Protein AF-A0A9E2LB57-F1 (afdb_monomer_lite)

Sequence (61 aa):
QAKHRGLEVTQTRADLSGPVRTVASPIRMSLTPVVYDRPPPALGADTEAMLGELGARDRAS

pLDDT: mean 90.82, std 10.0, range [57.31, 97.81]

Structure (mmCIF, N/CA/C/O backbone):
data_AF-A0A9E2LB57-F1
#
_entry.id   AF-A0A9E2LB57-F1
#
loop_
_atom_site.group_PDB
_atom_site.id
_atom_site.type_symbol
_atom_site.label_atom_id
_atom_site.label_a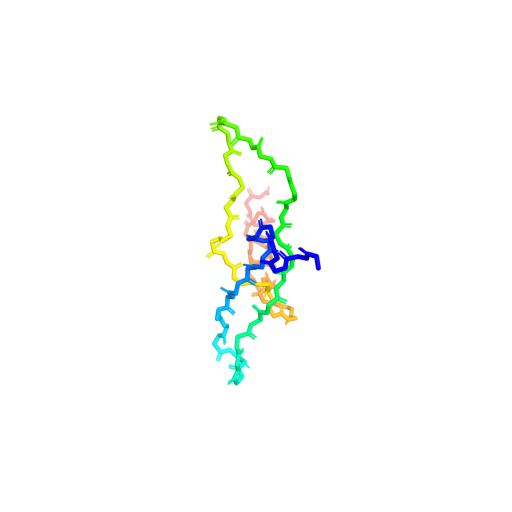lt_id
_atom_site.label_comp_id
_atom_site.label_asym_id
_atom_site.label_entity_id
_atom_site.label_seq_id
_atom_site.pdbx_PDB_ins_code
_atom_site.Cartn_x
_atom_site.Cartn_y
_atom_site.Cartn_z
_atom_site.occupancy
_atom_site.B_iso_or_equiv
_atom_site.auth_seq_id
_atom_site.auth_comp_id
_atom_site.auth_asym_id
_atom_site.auth_atom_id
_atom_site.pdbx_PDB_model_num
ATOM 1 N N . GLN A 1 1 ? -2.964 4.343 21.882 1.00 62.72 1 GLN A N 1
ATOM 2 C CA . GLN A 1 1 ? -4.319 4.625 21.354 1.00 62.72 1 GLN A CA 1
ATOM 3 C C . GLN A 1 1 ? -4.675 3.747 20.143 1.00 62.72 1 GLN A C 1
ATOM 5 O O . GLN A 1 1 ? -5.694 3.079 20.217 1.00 62.72 1 GLN A O 1
ATOM 10 N N . ALA A 1 2 ? -3.844 3.634 19.091 1.00 61.81 2 ALA A N 1
ATOM 11 C CA . ALA A 1 2 ? -4.127 2.767 17.923 1.00 61.81 2 ALA A CA 1
ATOM 12 C C . ALA A 1 2 ? -4.416 1.284 18.267 1.00 61.81 2 ALA A C 1
ATOM 14 O O . ALA A 1 2 ? -5.414 0.729 17.811 1.00 61.81 2 ALA A O 1
ATOM 15 N N . LYS A 1 3 ? -3.615 0.674 19.158 1.00 59.97 3 LYS A N 1
ATOM 16 C CA . LYS A 1 3 ? -3.800 -0.720 19.616 1.00 59.97 3 LYS A CA 1
ATOM 17 C C . LYS A 1 3 ? -5.160 -0.984 20.281 1.00 59.97 3 LYS A C 1
ATOM 19 O O . LYS A 1 3 ? -5.755 -2.027 20.059 1.00 59.97 3 LYS A O 1
ATOM 24 N N . HIS A 1 4 ? -5.684 -0.023 21.047 1.00 57.31 4 HIS A N 1
ATOM 25 C CA . HIS A 1 4 ? -6.952 -0.174 21.779 1.00 57.31 4 HIS A CA 1
ATOM 26 C C . HIS A 1 4 ? -8.198 -0.053 20.890 1.00 57.31 4 HIS A C 1
ATOM 28 O O . HIS A 1 4 ? -9.296 -0.348 21.347 1.00 57.31 4 HIS A O 1
ATOM 34 N N . ARG A 1 5 ? -8.048 0.386 19.634 1.00 66.00 5 ARG A N 1
ATOM 35 C CA . ARG A 1 5 ? -9.158 0.555 18.682 1.00 66.00 5 ARG A CA 1
ATOM 36 C C . ARG A 1 5 ? -9.101 -0.417 17.500 1.00 66.00 5 ARG A C 1
ATOM 38 O O . ARG A 1 5 ? -9.870 -0.249 16.561 1.00 66.00 5 ARG A O 1
ATOM 45 N N . GLY A 1 6 ? -8.199 -1.405 17.528 1.00 67.88 6 GLY A N 1
ATOM 46 C CA . GLY A 1 6 ? -8.006 -2.333 16.407 1.00 67.88 6 GLY A CA 1
ATOM 47 C C . GLY A 1 6 ? -7.527 -1.641 15.126 1.00 67.88 6 GLY A C 1
ATOM 48 O O . GLY A 1 6 ? -7.835 -2.099 14.035 1.00 67.88 6 GLY A O 1
ATOM 49 N N . LEU A 1 7 ? -6.811 -0.516 15.252 1.00 88.69 7 LEU A N 1
ATOM 50 C CA . LEU A 1 7 ? -6.370 0.313 14.122 1.00 88.69 7 LEU A CA 1
ATOM 51 C C . LEU A 1 7 ? -4.943 -0.016 13.666 1.00 88.69 7 LEU A C 1
ATOM 53 O O . LEU A 1 7 ? -4.268 0.844 13.113 1.00 88.69 7 LEU A O 1
ATOM 57 N N . GLU A 1 8 ? -4.439 -1.212 13.945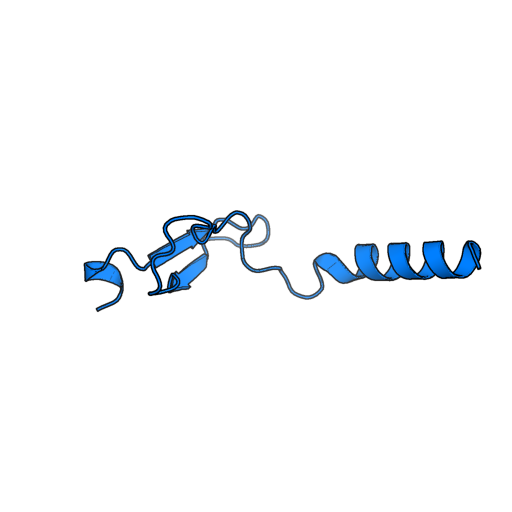 1.00 92.62 8 GLU A N 1
ATOM 58 C CA . GLU A 1 8 ? -3.124 -1.642 13.468 1.00 92.62 8 GLU A CA 1
ATOM 59 C C . GLU A 1 8 ? -3.315 -2.619 12.309 1.00 92.62 8 GLU A C 1
ATOM 61 O O . GLU A 1 8 ? -3.967 -3.648 12.467 1.00 92.62 8 GLU A O 1
ATOM 66 N N . VAL A 1 9 ? -2.744 -2.295 11.149 1.00 93.62 9 VAL A N 1
ATOM 67 C CA . VAL A 1 9 ? -2.692 -3.195 9.994 1.00 93.62 9 VAL A CA 1
ATOM 68 C C . VAL A 1 9 ? -1.281 -3.741 9.896 1.00 93.62 9 VAL A C 1
ATOM 70 O O . VAL A 1 9 ? -0.321 -2.974 9.798 1.00 93.62 9 VAL A O 1
ATOM 73 N N . THR A 1 10 ? -1.162 -5.064 9.911 1.00 95.69 10 THR A N 1
ATOM 74 C CA . THR A 1 10 ? 0.109 -5.768 9.732 1.00 95.69 10 THR A CA 1
ATOM 75 C C . THR A 1 10 ? 0.096 -6.470 8.386 1.00 95.69 10 THR A C 1
ATOM 77 O O . THR A 1 10 ? -0.800 -7.268 8.128 1.00 95.69 10 THR A O 1
ATOM 80 N N . GLN A 1 11 ? 1.076 -6.17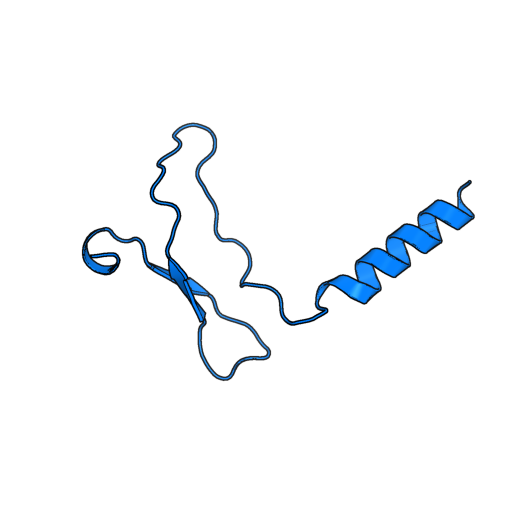4 7.535 1.00 96.06 11 GLN A N 1
ATOM 81 C CA . GLN A 1 11 ? 1.198 -6.778 6.207 1.00 96.06 11 GLN A CA 1
ATOM 82 C C . GLN A 1 11 ? 2.612 -7.317 5.996 1.00 96.06 11 GLN A C 1
ATOM 84 O O . GLN A 1 11 ? 3.592 -6.712 6.440 1.00 96.06 11 GLN A O 1
ATOM 89 N N . THR A 1 12 ? 2.722 -8.459 5.326 1.00 96.19 12 THR A N 1
ATOM 90 C CA . THR A 1 12 ? 4.002 -9.056 4.940 1.00 96.19 12 THR A CA 1
ATOM 91 C C . THR A 1 12 ? 4.420 -8.561 3.560 1.00 96.19 12 THR A C 1
ATOM 93 O O . THR A 1 12 ? 3.586 -8.350 2.682 1.00 96.19 12 THR A O 1
ATOM 96 N N . ARG A 1 13 ? 5.725 -8.365 3.365 1.00 94.25 13 ARG A N 1
ATOM 97 C CA . ARG A 1 13 ? 6.316 -7.993 2.077 1.00 94.25 13 ARG A CA 1
ATOM 98 C C . ARG A 1 13 ? 7.541 -8.865 1.836 1.00 94.25 13 ARG A C 1
ATOM 100 O O . ARG A 1 13 ? 8.326 -9.061 2.757 1.00 94.25 13 ARG A O 1
ATOM 107 N N . ALA A 1 14 ? 7.668 -9.418 0.632 1.00 92.44 14 ALA A N 1
ATOM 108 C CA . ALA A 1 14 ? 8.667 -10.446 0.329 1.00 92.44 14 ALA A CA 1
ATOM 109 C C . ALA A 1 14 ? 10.123 -9.943 0.394 1.00 92.44 14 ALA A C 1
ATOM 111 O O . ALA A 1 14 ? 11.030 -10.724 0.653 1.00 92.44 14 ALA A O 1
ATOM 112 N N . ASP A 1 15 ? 10.343 -8.647 0.176 1.00 93.62 15 ASP A N 1
ATOM 113 C CA . ASP A 1 15 ? 11.646 -7.970 0.227 1.00 93.62 15 ASP A CA 1
ATOM 114 C C . ASP A 1 15 ? 12.060 -7.534 1.645 1.00 93.62 15 ASP A C 1
ATOM 116 O O . ASP A 1 15 ? 13.142 -6.980 1.825 1.00 93.62 15 ASP A O 1
ATOM 120 N N . LEU A 1 16 ? 11.215 -7.748 2.658 1.00 94.88 16 LEU A N 1
ATOM 121 C CA . LEU A 1 16 ? 11.482 -7.347 4.036 1.00 94.88 16 LEU A CA 1
ATOM 122 C C . LEU A 1 16 ? 11.706 -8.563 4.934 1.00 94.88 16 LEU A C 1
ATOM 124 O O . LEU A 1 16 ? 11.018 -9.574 4.838 1.00 94.88 16 LEU A O 1
ATOM 128 N N . SER A 1 17 ? 12.626 -8.429 5.890 1.00 95.88 17 SER A N 1
ATOM 129 C CA . SER A 1 17 ? 12.899 -9.460 6.902 1.00 95.88 17 SER A CA 1
ATOM 130 C C . SER A 1 17 ? 11.804 -9.586 7.971 1.00 95.88 17 SER A C 1
ATOM 132 O O . SER A 1 17 ? 11.840 -10.501 8.790 1.00 95.88 17 SER A O 1
ATOM 134 N N . GLY A 1 18 ? 10.832 -8.673 7.987 1.00 95.31 18 GLY A N 1
ATOM 135 C CA . GLY A 1 18 ? 9.742 -8.650 8.954 1.00 95.31 18 GLY A CA 1
ATOM 136 C C . GLY A 1 18 ? 8.530 -7.867 8.445 1.00 95.31 18 GLY A C 1
ATOM 137 O O . GLY A 1 18 ? 8.606 -7.196 7.413 1.00 95.31 18 GLY A O 1
ATOM 138 N N . PRO A 1 19 ? 7.391 -7.951 9.151 1.00 95.44 19 PRO A N 1
ATOM 139 C CA . PRO A 1 19 ? 6.154 -7.338 8.699 1.00 95.44 19 PRO A CA 1
ATOM 140 C C . PRO A 1 19 ? 6.160 -5.816 8.878 1.00 95.44 19 PRO A C 1
ATOM 142 O O . PRO A 1 19 ? 6.749 -5.274 9.818 1.00 95.44 19 PRO A O 1
ATOM 145 N N . VAL A 1 20 ? 5.416 -5.128 8.015 1.00 94.44 20 VAL A N 1
ATOM 146 C CA . VAL A 1 20 ? 5.168 -3.688 8.122 1.00 94.44 20 VAL A CA 1
ATOM 147 C C . VAL A 1 20 ? 3.896 -3.471 8.927 1.00 94.44 20 VAL A C 1
ATOM 149 O O . VAL A 1 20 ? 2.846 -4.028 8.605 1.00 94.44 20 VAL A O 1
ATOM 152 N N . ARG A 1 21 ? 3.982 -2.637 9.966 1.00 94.38 21 ARG A N 1
ATOM 153 C CA . ARG A 1 21 ? 2.822 -2.204 10.751 1.00 94.38 21 ARG A CA 1
ATOM 154 C C . ARG A 1 21 ? 2.460 -0.775 10.388 1.00 94.38 21 ARG A C 1
ATOM 156 O O . ARG A 1 21 ? 3.311 0.110 10.432 1.00 94.38 21 ARG A O 1
ATOM 163 N N . THR A 1 22 ? 1.197 -0.553 10.058 1.00 92.06 22 THR A N 1
ATOM 164 C CA . THR A 1 22 ? 0.653 0.760 9.700 1.00 92.06 22 THR A CA 1
ATOM 165 C C . THR A 1 22 ? -0.619 1.045 10.489 1.00 92.06 22 THR A C 1
ATOM 167 O O . THR A 1 22 ? -1.174 0.160 11.144 1.00 92.06 22 THR A O 1
ATOM 170 N N . VAL A 1 23 ? -1.064 2.299 10.460 1.00 92.25 23 VAL A N 1
ATOM 171 C CA . VAL A 1 23 ? -2.316 2.710 11.098 1.00 92.25 23 VAL A CA 1
ATOM 172 C C . VAL A 1 23 ? -3.460 2.534 10.102 1.00 92.25 23 VAL A C 1
ATOM 174 O O . VAL A 1 23 ? -3.408 3.070 8.997 1.00 92.25 23 VAL A O 1
ATOM 177 N N . ALA A 1 24 ? -4.493 1.792 10.499 1.00 92.06 24 ALA A N 1
ATOM 178 C CA . ALA A 1 24 ? -5.727 1.658 9.740 1.00 92.06 24 ALA A CA 1
ATOM 179 C C . ALA A 1 24 ? -6.474 3.000 9.665 1.00 92.06 24 ALA A C 1
ATOM 181 O O . ALA A 1 24 ? -6.351 3.867 10.532 1.00 92.06 24 ALA A O 1
ATOM 182 N N . SER A 1 25 ? -7.323 3.135 8.655 1.00 92.06 25 SER A N 1
ATOM 183 C CA . SER A 1 25 ? -8.255 4.241 8.504 1.00 92.06 25 SER A CA 1
ATOM 184 C C . SER A 1 25 ? -9.217 4.239 9.692 1.00 92.06 25 SER A C 1
ATOM 186 O O . SER A 1 25 ? -9.783 3.192 10.021 1.00 92.06 25 SER A O 1
ATOM 188 N N . PRO A 1 26 ? -9.442 5.391 10.343 1.00 89.94 26 PRO A N 1
ATOM 189 C CA . PRO A 1 26 ? -10.386 5.483 11.450 1.00 89.94 26 PRO A CA 1
ATOM 190 C C . PRO A 1 26 ? -11.851 5.473 10.981 1.00 89.94 26 PRO A C 1
ATOM 192 O O . PRO A 1 26 ? -12.754 5.333 11.805 1.00 89.94 26 PRO A O 1
ATOM 195 N N . ILE A 1 27 ? -12.101 5.643 9.678 1.00 91.38 27 ILE A N 1
ATOM 196 C CA . ILE A 1 27 ? -13.445 5.763 9.107 1.00 91.38 27 ILE A CA 1
ATOM 197 C C . ILE A 1 27 ? -14.045 4.372 8.888 1.00 91.38 27 ILE A C 1
ATOM 199 O O . ILE A 1 27 ? -13.419 3.488 8.305 1.00 91.38 27 ILE A O 1
ATOM 203 N N . ARG A 1 28 ? -15.297 4.190 9.316 1.00 89.88 28 ARG A N 1
ATOM 204 C CA . ARG A 1 28 ? -16.075 2.968 9.083 1.00 89.88 28 ARG A CA 1
ATOM 205 C C . ARG A 1 28 ? -17.112 3.233 7.997 1.00 89.88 28 ARG A C 1
ATOM 207 O O . ARG A 1 28 ? -18.024 4.025 8.199 1.00 89.88 28 ARG A O 1
ATOM 214 N N . MET A 1 29 ? -16.956 2.568 6.856 1.00 94.62 29 MET A N 1
ATOM 215 C CA . MET A 1 29 ? -17.870 2.661 5.716 1.00 94.62 29 MET A CA 1
ATOM 216 C C . MET A 1 29 ? -18.693 1.376 5.625 1.00 94.62 29 MET A C 1
ATOM 218 O O . MET A 1 29 ? -18.127 0.285 5.663 1.00 94.62 29 MET A O 1
ATOM 222 N N . SER A 1 30 ? -20.017 1.499 5.535 1.00 94.56 30 SER A N 1
ATOM 223 C CA . SER A 1 30 ? -20.939 0.354 5.521 1.00 94.56 30 SER A CA 1
ATOM 224 C C . SER A 1 30 ? -21.110 -0.276 4.137 1.00 94.56 30 SER A C 1
ATOM 226 O O . SER A 1 30 ? -21.256 -1.488 4.049 1.00 94.56 30 SER A O 1
ATOM 228 N N . LEU A 1 31 ? -21.083 0.529 3.069 1.00 97.81 31 LEU A N 1
ATOM 229 C CA . LEU A 1 31 ? -21.268 0.055 1.690 1.00 97.81 31 LEU A CA 1
ATOM 230 C C . LEU A 1 31 ? -19.947 -0.286 0.994 1.00 97.81 31 LEU A C 1
ATOM 232 O O . LEU A 1 31 ? -19.873 -1.264 0.260 1.00 97.81 31 LEU A O 1
ATOM 236 N N . THR A 1 32 ? -18.898 0.499 1.247 1.00 96.06 32 THR A N 1
ATOM 237 C CA . THR A 1 32 ? -17.564 0.311 0.655 1.00 96.06 32 THR A CA 1
ATOM 238 C C . THR A 1 32 ? -16.502 0.259 1.755 1.00 96.06 32 THR A C 1
ATOM 240 O O . THR A 1 32 ? -15.789 1.245 1.966 1.00 96.06 32 THR A O 1
ATOM 243 N N . PRO A 1 33 ? -16.426 -0.836 2.532 1.00 93.69 33 PRO A N 1
ATOM 244 C CA . PRO A 1 33 ? -15.437 -0.965 3.595 1.00 93.69 33 PRO A CA 1
ATOM 245 C C . PRO A 1 33 ? -14.013 -0.767 3.067 1.00 93.69 33 PRO A C 1
ATOM 247 O O . PRO A 1 33 ? -13.688 -1.194 1.961 1.00 93.69 33 PRO A O 1
ATOM 250 N N . VAL A 1 34 ? -13.153 -0.137 3.870 1.00 93.31 34 VAL A N 1
ATOM 251 C CA . VAL A 1 34 ? -11.730 -0.002 3.531 1.00 93.31 34 VAL A CA 1
ATOM 252 C C . VAL A 1 34 ? -11.072 -1.380 3.587 1.00 93.31 34 VAL A C 1
ATOM 254 O O . VAL A 1 34 ? -11.235 -2.103 4.572 1.00 93.31 34 VAL A O 1
ATOM 257 N N . VAL A 1 35 ? -10.315 -1.720 2.545 1.00 92.94 35 VAL A N 1
ATOM 258 C CA . VAL A 1 35 ? -9.583 -2.985 2.423 1.00 92.94 35 VAL A CA 1
ATOM 259 C C . VAL A 1 35 ? -8.082 -2.701 2.394 1.00 92.94 35 VAL A C 1
ATOM 261 O O . VAL A 1 35 ? -7.639 -1.709 1.820 1.00 92.94 35 VAL A O 1
ATOM 264 N N . TYR A 1 36 ? -7.311 -3.582 3.027 1.00 92.19 36 TYR A N 1
ATOM 265 C CA . TYR A 1 36 ? -5.848 -3.579 3.030 1.00 92.19 36 TYR A CA 1
ATOM 266 C C . TYR A 1 36 ? -5.371 -4.872 2.369 1.00 92.19 36 TYR A C 1
ATOM 268 O O . TYR A 1 36 ? -5.027 -5.831 3.052 1.00 92.19 36 TYR A O 1
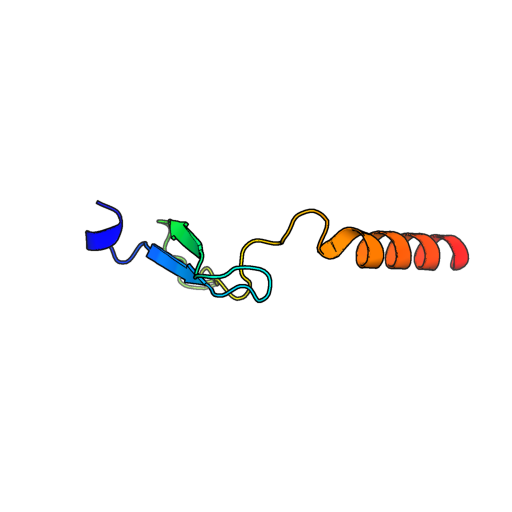ATOM 276 N N . ASP A 1 37 ? -5.478 -4.933 1.044 1.00 93.19 37 ASP A N 1
ATOM 277 C CA . ASP A 1 37 ? -5.195 -6.130 0.245 1.00 93.19 37 ASP A CA 1
ATOM 278 C C . ASP A 1 37 ? -3.716 -6.263 -0.137 1.00 93.19 37 ASP A C 1
ATOM 280 O O . ASP A 1 37 ? -3.240 -7.372 -0.388 1.00 93.19 37 ASP A O 1
ATOM 284 N N . ARG A 1 38 ? -2.985 -5.144 -0.181 1.00 93.06 38 ARG A N 1
ATOM 285 C CA . ARG A 1 38 ? -1.577 -5.103 -0.569 1.00 93.06 38 ARG A CA 1
ATOM 286 C C . ARG A 1 38 ? -0.703 -4.378 0.456 1.00 93.06 38 ARG A C 1
ATOM 288 O O . ARG A 1 38 ? -1.072 -3.299 0.943 1.00 93.06 38 ARG A O 1
ATOM 295 N N . PRO A 1 39 ? 0.498 -4.923 0.742 1.00 95.00 39 PRO A N 1
ATOM 296 C CA . PRO A 1 39 ? 1.483 -4.226 1.553 1.00 95.00 39 PRO A CA 1
ATOM 297 C C . PRO A 1 39 ? 1.895 -2.910 0.877 1.00 95.00 39 PRO A C 1
ATOM 299 O O . PRO A 1 39 ? 1.798 -2.790 -0.347 1.00 95.00 39 PRO A O 1
ATOM 302 N N . PRO A 1 40 ? 2.407 -1.927 1.641 1.00 93.50 40 PRO A N 1
ATOM 303 C CA . PRO A 1 40 ? 2.970 -0.717 1.055 1.00 93.50 40 PRO A CA 1
ATOM 304 C C . PRO A 1 40 ? 4.039 -1.068 0.007 1.00 93.50 40 PRO A C 1
ATOM 306 O O . PRO A 1 40 ? 4.920 -1.888 0.312 1.00 93.50 40 PRO A O 1
ATOM 309 N N . PRO A 1 41 ? 3.994 -0.473 -1.199 1.00 93.69 41 PRO A N 1
ATOM 310 C CA . PRO A 1 41 ? 4.892 -0.851 -2.281 1.00 93.69 41 PRO A CA 1
ATOM 311 C C . PRO A 1 41 ? 6.352 -0.596 -1.899 1.00 93.69 41 PRO A C 1
ATOM 313 O O . PRO A 1 41 ? 6.675 0.322 -1.136 1.00 93.69 41 PRO A O 1
ATOM 316 N N . ALA A 1 42 ? 7.248 -1.437 -2.412 1.00 94.25 42 ALA A N 1
ATOM 317 C CA . ALA A 1 42 ? 8.672 -1.133 -2.395 1.00 94.25 42 ALA A CA 1
ATOM 318 C C . ALA A 1 42 ? 8.959 0.079 -3.297 1.00 94.25 42 ALA A C 1
ATOM 320 O O . ALA A 1 42 ? 8.153 0.443 -4.159 1.00 94.25 42 ALA A O 1
ATOM 321 N N . LEU A 1 43 ? 10.117 0.710 -3.105 1.00 93.62 43 LEU A N 1
ATOM 322 C CA . LEU A 1 43 ? 10.534 1.806 -3.972 1.00 93.62 43 LEU A CA 1
ATOM 323 C C . LEU A 1 43 ? 10.623 1.303 -5.421 1.00 93.62 43 LEU A C 1
ATOM 325 O O . LEU A 1 43 ? 11.362 0.365 -5.704 1.00 93.62 43 LEU A O 1
ATOM 329 N N . GLY A 1 44 ? 9.862 1.927 -6.319 1.00 95.75 44 GLY A N 1
ATOM 330 C CA . GLY A 1 44 ? 9.848 1.578 -7.741 1.00 95.75 44 GLY A CA 1
ATOM 331 C C . GLY A 1 44 ? 9.106 0.285 -8.103 1.00 95.75 44 GLY A C 1
ATOM 332 O O . GLY A 1 44 ? 9.252 -0.168 -9.233 1.00 95.75 44 GLY A O 1
ATOM 333 N N . ALA A 1 45 ? 8.311 -0.297 -7.193 1.00 95.50 45 ALA A N 1
ATOM 334 C CA . ALA A 1 45 ? 7.628 -1.582 -7.409 1.00 95.50 45 ALA A CA 1
ATOM 335 C C . ALA A 1 45 ? 6.767 -1.641 -8.687 1.00 95.50 45 ALA A C 1
ATOM 337 O O . ALA A 1 45 ? 6.667 -2.696 -9.304 1.00 95.50 45 ALA A O 1
ATOM 338 N N . ASP A 1 46 ? 6.186 -0.512 -9.096 1.00 95.62 46 ASP A N 1
ATOM 339 C CA . ASP A 1 46 ? 5.286 -0.433 -10.252 1.00 95.62 46 ASP A CA 1
ATOM 340 C C . ASP A 1 46 ? 5.916 0.285 -11.465 1.00 95.62 46 AS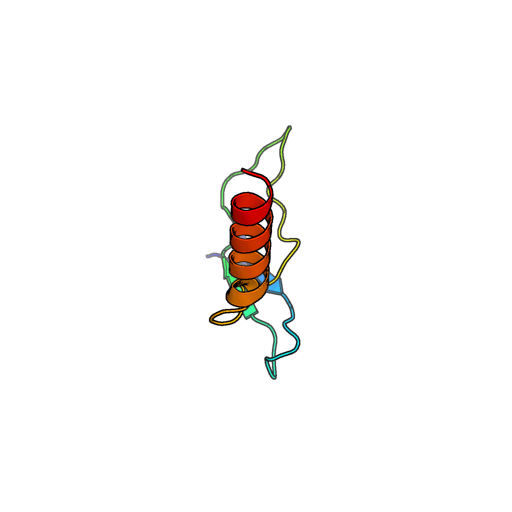P A C 1
ATOM 342 O O . ASP A 1 46 ? 5.246 0.489 -12.476 1.00 95.62 46 ASP A O 1
ATOM 346 N N . THR A 1 47 ? 7.197 0.679 -11.397 1.00 96.69 47 THR A N 1
ATOM 347 C CA . THR A 1 47 ? 7.832 1.519 -12.431 1.00 96.69 47 THR A CA 1
ATOM 348 C C . THR A 1 47 ? 7.809 0.859 -13.810 1.00 96.69 47 THR A C 1
ATOM 350 O O . THR A 1 47 ? 7.374 1.482 -14.776 1.00 96.69 47 THR A O 1
ATOM 353 N N . GLU A 1 48 ? 8.244 -0.399 -13.923 1.00 97.25 48 GLU A N 1
ATOM 354 C CA . GLU A 1 48 ? 8.278 -1.084 -15.222 1.00 97.25 48 GLU A CA 1
ATOM 355 C C . GLU A 1 48 ? 6.882 -1.358 -15.781 1.00 97.25 48 GLU A C 1
ATOM 357 O O . GLU A 1 48 ? 6.661 -1.187 -16.978 1.00 97.25 48 GLU A O 1
ATOM 362 N N . ALA A 1 49 ? 5.926 -1.720 -14.920 1.00 97.38 49 ALA A N 1
ATOM 363 C CA . ALA A 1 49 ? 4.545 -1.949 -15.332 1.00 97.38 49 ALA A CA 1
ATOM 364 C C . ALA A 1 49 ? 3.930 -0.676 -15.936 1.00 97.38 49 ALA A C 1
ATOM 366 O O . ALA A 1 49 ? 3.363 -0.722 -17.027 1.00 97.38 49 ALA A O 1
ATOM 367 N N . MET A 1 50 ? 4.120 0.470 -15.273 1.00 96.81 50 MET A N 1
ATOM 368 C CA . MET A 1 50 ? 3.626 1.767 -15.742 1.00 96.81 50 MET A CA 1
ATOM 369 C C . MET A 1 50 ? 4.295 2.215 -17.047 1.00 96.81 50 MET A C 1
ATOM 371 O O . MET A 1 50 ? 3.613 2.680 -17.960 1.00 96.81 50 MET A O 1
ATOM 375 N N . LEU A 1 51 ? 5.619 2.067 -17.163 1.00 97.44 51 LEU A N 1
ATOM 376 C CA . LEU A 1 51 ? 6.342 2.411 -18.393 1.00 97.44 51 LEU A CA 1
ATOM 377 C C . LEU A 1 51 ? 5.947 1.497 -19.561 1.00 97.44 51 LEU A C 1
ATOM 379 O O . LEU A 1 51 ? 5.786 1.970 -20.686 1.00 97.44 51 LEU A O 1
ATOM 383 N N . GLY A 1 52 ? 5.751 0.204 -19.299 1.00 97.50 52 GLY A N 1
ATOM 384 C CA . GLY A 1 52 ? 5.270 -0.757 -20.286 1.00 97.50 52 GLY A CA 1
ATOM 385 C C . GLY A 1 52 ? 3.862 -0.430 -20.781 1.00 97.50 52 GLY A C 1
ATOM 386 O O . GLY A 1 52 ? 3.619 -0.449 -21.989 1.00 97.50 52 GLY A O 1
ATOM 387 N N . GLU A 1 53 ? 2.954 -0.076 -19.868 1.00 97.44 53 GLU A N 1
ATOM 388 C CA . GLU A 1 53 ? 1.596 0.350 -20.210 1.00 97.44 53 GLU A CA 1
ATOM 389 C C . GLU A 1 53 ? 1.601 1.625 -21.061 1.00 97.44 53 GLU A C 1
ATOM 391 O O . GLU A 1 53 ? 0.935 1.674 -22.098 1.00 97.44 53 GLU A O 1
ATOM 396 N N . LEU A 1 54 ? 2.378 2.637 -20.668 1.00 97.00 54 LEU A N 1
ATOM 397 C CA . LEU A 1 54 ? 2.479 3.886 -21.419 1.00 97.00 54 LEU A CA 1
ATOM 398 C C . LEU A 1 54 ? 3.028 3.645 -22.831 1.00 97.00 54 LEU A C 1
ATOM 400 O O . LEU A 1 54 ? 2.408 4.053 -23.808 1.00 97.00 54 LEU A O 1
ATOM 404 N N . GLY A 1 55 ? 4.118 2.886 -22.960 1.00 96.56 55 GLY A N 1
ATOM 405 C CA . GLY A 1 55 ? 4.687 2.560 -24.269 1.00 96.56 55 GLY A CA 1
ATOM 406 C C . GLY A 1 55 ? 3.767 1.704 -25.151 1.00 96.56 55 GLY A C 1
ATOM 407 O O . GLY A 1 55 ? 3.859 1.762 -26.376 1.00 96.56 55 GLY A O 1
ATOM 408 N N . ALA A 1 56 ? 2.879 0.894 -24.563 1.00 95.56 56 ALA A N 1
ATOM 409 C CA . ALA A 1 56 ? 1.858 0.164 -25.314 1.00 95.56 56 ALA A CA 1
ATOM 410 C C . ALA A 1 56 ? 0.754 1.091 -25.840 1.00 95.56 56 ALA A C 1
ATOM 412 O O . ALA A 1 56 ? 0.315 0.914 -26.975 1.00 95.56 56 ALA A O 1
ATOM 413 N N . ARG A 1 57 ? 0.342 2.085 -25.043 1.00 94.94 57 ARG A N 1
ATOM 414 C CA . ARG A 1 57 ? -0.627 3.110 -25.454 1.00 94.94 57 ARG A CA 1
ATOM 415 C C . ARG A 1 57 ? -0.079 3.972 -26.591 1.00 94.94 57 ARG A C 1
ATOM 417 O O . ARG A 1 57 ? -0.784 4.157 -27.574 1.00 94.94 57 ARG A O 1
ATOM 424 N N . ASP A 1 58 ? 1.181 4.395 -26.505 1.00 94.94 58 ASP A N 1
ATOM 425 C CA . ASP A 1 58 ? 1.833 5.218 -27.536 1.00 94.94 58 ASP A CA 1
ATOM 426 C C . ASP A 1 58 ? 1.960 4.495 -28.888 1.00 94.94 58 ASP A 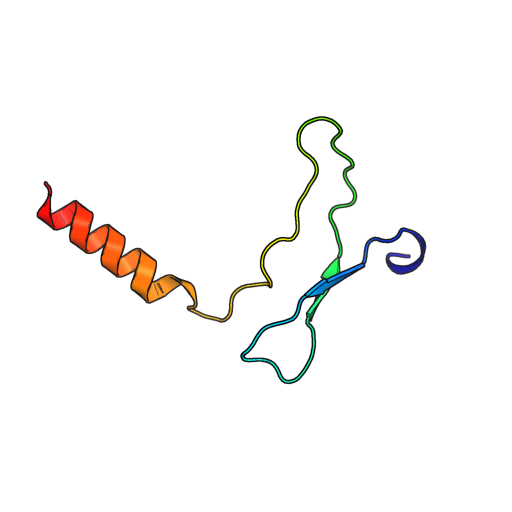C 1
ATOM 428 O O . ASP A 1 58 ? 1.876 5.114 -29.941 1.00 94.94 58 ASP A O 1
ATOM 432 N N . ARG A 1 59 ? 2.150 3.168 -28.894 1.00 94.19 59 ARG A N 1
ATOM 433 C CA . ARG A 1 59 ? 2.168 2.379 -30.145 1.00 94.19 59 ARG A CA 1
ATOM 434 C C . ARG A 1 59 ? 0.783 2.179 -30.760 1.00 94.19 59 ARG A C 1
ATOM 436 O O . ARG A 1 59 ? 0.699 1.774 -31.917 1.00 94.19 59 ARG A O 1
ATOM 443 N N . ALA A 1 60 ? -0.273 2.353 -29.971 1.00 86.06 60 ALA A N 1
ATOM 444 C CA . ALA A 1 60 ? -1.653 2.154 -30.396 1.00 86.06 60 ALA A CA 1
ATOM 445 C C . ALA A 1 60 ? -2.319 3.443 -30.914 1.00 86.06 60 ALA A C 1
ATOM 447 O O . ALA A 1 60 ? -3.431 3.361 -31.437 1.00 86.06 60 ALA A O 1
ATOM 448 N N . SER A 1 61 ? -1.666 4.602 -30.756 1.00 73.12 61 SER A N 1
ATOM 449 C CA . SER A 1 61 ? -2.061 5.902 -31.323 1.00 73.12 61 SER A CA 1
ATOM 450 C C . SER A 1 61 ? -1.429 6.148 -32.686 1.00 73.12 61 SER A C 1
ATOM 452 O O . SER A 1 61 ? -2.141 6.680 -33.564 1.00 73.12 61 SER A O 1
#

Foldseek 3Di:
DQVVQVQWDWDDDPPDPGIDIDGHDPDQDDPDGDDDPDDDADVCNCVVVVVVVVVVVVVVD

Radius of gyration: 17.01 Å; chains: 1; bounding box: 34×16×53 Å

Secondary structure (DSSP, 8-state):
-GGGGT-EEEE--TTSSS-EEEEPPS---SSS-----SPPPPTTTTHHHHHHHHHHHHHH-